Protein AF-A0A1S3E2C3-F1 (afdb_monomer)

Secondary structure (DSSP, 8-state):
--HHHHHHHHHTTSTTTHHHHHHHHTTTGGGEEEEE----TTS-GGGHHHHHHHHHHHHHHHHHS-SSHHHHHHH--SEEEEE--EEE---TT------S-----EEESSHHHHHHHHH-S----------------------

Foldseek 3Di:
DDPLVVVLVQCVVPPPVNVVSCCCSPPVVLQEAEAEDDDDLPDDLVCVVVVVVVVVVVLVVQLVVDPDPSSNSSSNHPYYDYDDDKDFDDPPPDPDDDDPDPPRPIHDSRPVVVVCVVVDPDDDDDDDPDDPPPPPDPPPPDD

InterPro domains:
  IPR025602 BCP1 family [PF13862] (5-116)
  IPR025602 BCP1 family [PTHR13261] (2-138)

Organism: Cicer arietinum (NCBI:txid3827)

Mean predicted aligned error: 11.04 Å

Structure (mmCIF, N/CA/C/O backbone):
data_AF-A0A1S3E2C3-F1
#
_entry.id   AF-A0A1S3E2C3-F1
#
loop_
_atom_site.group_PDB
_atom_site.id
_atom_site.type_symbol
_atom_site.label_atom_id
_atom_site.label_alt_id
_atom_site.label_comp_id
_atom_site.label_asym_id
_atom_site.label_entity_id
_atom_site.label_seq_id
_atom_site.pdbx_PDB_ins_code
_atom_site.Cartn_x
_atom_site.Cartn_y
_atom_site.Cartn_z
_atom_site.occupancy
_atom_site.B_iso_or_equiv
_atom_site.auth_seq_id
_atom_site.auth_comp_id
_atom_site.auth_asym_id
_atom_site.auth_atom_id
_atom_site.pdbx_PDB_model_num
ATOM 1 N N . MET A 1 1 ? 9.389 17.666 7.301 1.00 67.88 1 MET A N 1
ATOM 2 C CA . MET A 1 1 ? 8.983 16.303 7.690 1.00 67.88 1 MET A CA 1
ATOM 3 C C . MET A 1 1 ? 8.596 15.560 6.426 1.00 67.88 1 MET A C 1
ATOM 5 O O . MET A 1 1 ? 7.695 16.014 5.730 1.00 67.88 1 MET A O 1
ATOM 9 N N . THR A 1 2 ? 9.311 14.493 6.083 1.00 88.94 2 THR A N 1
ATOM 10 C CA . THR A 1 2 ? 9.004 13.668 4.903 1.00 88.94 2 THR A CA 1
ATOM 11 C C . THR A 1 2 ? 7.891 12.661 5.208 1.00 88.94 2 THR A C 1
ATOM 13 O O . THR A 1 2 ? 7.631 12.337 6.368 1.00 88.94 2 THR A O 1
ATOM 16 N N . VAL A 1 3 ? 7.236 12.116 4.175 1.00 87.00 3 VAL A N 1
ATOM 17 C CA . VAL A 1 3 ? 6.208 11.069 4.351 1.00 87.00 3 VAL A CA 1
ATOM 18 C C . VAL A 1 3 ? 6.786 9.846 5.074 1.00 87.00 3 VAL A C 1
ATOM 20 O O . VAL A 1 3 ? 6.141 9.283 5.954 1.00 87.00 3 VAL A O 1
ATOM 23 N N . LYS A 1 4 ? 8.035 9.472 4.773 1.00 87.62 4 LYS A N 1
ATOM 24 C CA . LYS A 1 4 ? 8.724 8.343 5.416 1.00 87.62 4 LYS A CA 1
ATOM 25 C C . LYS A 1 4 ? 8.914 8.569 6.919 1.00 87.62 4 LYS A C 1
ATOM 27 O O . LYS A 1 4 ? 8.605 7.685 7.715 1.00 87.62 4 LYS A O 1
ATOM 32 N N . GLU A 1 5 ? 9.381 9.757 7.310 1.00 89.31 5 GLU A N 1
ATOM 33 C CA . GLU A 1 5 ? 9.500 10.151 8.722 1.00 89.31 5 GLU A CA 1
ATOM 34 C C . GLU A 1 5 ? 8.142 10.134 9.420 1.00 89.31 5 GLU A C 1
ATOM 36 O O . GLU A 1 5 ? 8.016 9.598 10.518 1.00 89.31 5 GLU A O 1
ATOM 41 N N . PHE A 1 6 ? 7.111 10.670 8.764 1.00 89.88 6 PHE A N 1
ATOM 42 C CA . PHE A 1 6 ? 5.757 10.693 9.302 1.00 89.88 6 PHE A CA 1
ATOM 43 C C . PHE A 1 6 ? 5.227 9.291 9.600 1.00 89.88 6 PHE A C 1
ATOM 45 O O . PHE A 1 6 ? 4.770 9.036 10.716 1.00 89.88 6 PHE A O 1
ATOM 52 N N . LEU A 1 7 ? 5.338 8.369 8.641 1.00 89.25 7 LEU A N 1
ATOM 53 C CA . LEU A 1 7 ? 4.882 6.991 8.816 1.00 89.25 7 LEU A CA 1
ATOM 54 C C . LEU A 1 7 ? 5.643 6.282 9.939 1.00 89.25 7 LEU A C 1
ATOM 56 O O . LEU A 1 7 ? 5.011 5.641 10.778 1.00 89.25 7 LEU A O 1
ATOM 60 N N . ARG A 1 8 ? 6.969 6.467 10.023 1.00 87.50 8 ARG A N 1
ATOM 61 C CA . ARG A 1 8 ? 7.773 5.937 11.136 1.00 87.50 8 ARG A CA 1
ATOM 62 C C . ARG A 1 8 ? 7.291 6.471 12.480 1.00 87.50 8 ARG A C 1
ATOM 64 O O . ARG A 1 8 ? 6.976 5.683 13.362 1.00 87.50 8 ARG A O 1
ATOM 71 N N . CYS A 1 9 ? 7.146 7.789 12.622 1.00 88.25 9 CYS A N 1
ATOM 72 C CA . CYS A 1 9 ? 6.691 8.400 13.871 1.00 88.25 9 CYS A CA 1
ATOM 73 C C . CYS A 1 9 ? 5.308 7.904 14.316 1.00 88.25 9 CYS A C 1
ATOM 75 O O . CYS A 1 9 ? 5.062 7.774 15.517 1.00 88.25 9 CYS A O 1
ATOM 77 N N . LYS A 1 10 ? 4.392 7.646 13.374 1.00 88.00 10 LYS A N 1
ATOM 78 C CA . LYS A 1 10 ? 3.064 7.104 13.692 1.00 88.00 10 LYS A CA 1
ATOM 79 C C . LYS A 1 10 ? 3.130 5.633 14.101 1.00 88.00 10 LYS A C 1
ATOM 81 O O . LYS A 1 10 ? 2.495 5.272 15.087 1.00 88.00 10 LYS A O 1
ATOM 86 N N . ALA A 1 11 ? 3.927 4.824 13.408 1.00 84.69 11 ALA A N 1
ATOM 87 C CA . ALA A 1 11 ? 4.063 3.396 13.683 1.00 84.69 11 ALA A CA 1
ATOM 88 C C . ALA A 1 11 ? 4.877 3.068 14.943 1.00 84.69 11 ALA A C 1
ATOM 90 O O . ALA A 1 11 ? 4.664 2.013 15.525 1.00 84.69 11 ALA A O 1
ATOM 91 N N . CYS A 1 12 ? 5.750 3.965 15.428 1.00 75.00 12 CYS A N 1
ATOM 92 C CA . CYS A 1 12 ? 6.493 3.767 16.686 1.00 75.00 12 CYS A CA 1
ATOM 93 C C . CYS A 1 12 ? 5.591 3.504 17.907 1.00 75.00 12 CYS A C 1
ATOM 95 O O . CYS A 1 12 ? 6.074 3.065 18.947 1.00 75.00 12 CYS A O 1
ATOM 97 N N . ARG A 1 13 ? 4.296 3.821 17.811 1.00 73.94 13 ARG A N 1
ATOM 98 C CA . ARG A 1 13 ? 3.311 3.614 18.878 1.00 73.94 13 ARG A CA 1
ATOM 99 C C . ARG A 1 13 ? 2.686 2.216 18.858 1.00 73.94 13 ARG A C 1
ATOM 101 O O . ARG A 1 13 ? 2.036 1.854 19.833 1.00 73.94 13 ARG A O 1
ATOM 108 N N . GLU A 1 14 ? 2.907 1.446 17.793 1.00 77.56 14 GLU A N 1
ATOM 109 C CA . GLU A 1 14 ? 2.281 0.149 17.546 1.00 77.56 14 GLU A CA 1
ATOM 110 C C . GLU A 1 14 ? 3.309 -0.983 17.708 1.00 77.56 14 GLU A C 1
ATOM 112 O O . GLU A 1 14 ? 4.352 -1.010 17.043 1.00 77.56 14 GLU A O 1
ATOM 117 N N . LYS A 1 15 ? 3.040 -1.932 18.613 1.00 77.19 15 LYS A N 1
ATOM 118 C CA . LYS A 1 15 ? 3.962 -3.045 18.885 1.00 77.19 15 LYS A CA 1
ATOM 119 C C . LYS A 1 15 ? 4.009 -3.995 17.684 1.00 77.19 15 LYS A C 1
ATOM 121 O O . LYS A 1 15 ? 2.972 -4.405 17.182 1.00 77.19 15 LYS A O 1
ATOM 126 N N . GLY A 1 16 ? 5.212 -4.364 17.244 1.00 80.25 16 GLY A N 1
ATOM 127 C CA . GLY A 1 16 ? 5.421 -5.338 16.163 1.00 80.25 16 GLY A CA 1
ATOM 128 C C . GLY A 1 16 ? 5.364 -4.777 14.736 1.00 80.25 16 GLY A C 1
ATOM 129 O O . GLY A 1 16 ? 5.639 -5.518 13.800 1.00 80.25 16 GLY A O 1
ATOM 130 N N . ILE A 1 17 ? 5.065 -3.484 14.549 1.00 85.56 17 ILE A N 1
ATOM 131 C CA . ILE A 1 17 ? 4.985 -2.852 13.213 1.00 85.56 17 ILE A CA 1
ATOM 132 C C . ILE A 1 17 ? 6.156 -1.904 12.939 1.00 85.56 17 ILE A C 1
ATOM 134 O O . ILE A 1 17 ? 6.535 -1.704 11.783 1.00 85.56 17 ILE A O 1
ATOM 138 N N . ALA A 1 18 ? 6.790 -1.375 13.988 1.00 85.25 18 ALA A N 1
ATOM 139 C CA . ALA A 1 18 ? 7.957 -0.509 13.855 1.00 85.25 18 ALA A CA 1
ATOM 140 C C . ALA A 1 18 ? 9.114 -1.184 13.092 1.00 85.25 18 ALA A C 1
ATOM 142 O O . ALA A 1 18 ? 9.708 -0.545 12.222 1.00 85.25 18 ALA A O 1
ATOM 143 N N . ASP A 1 19 ? 9.388 -2.468 13.352 1.00 85.38 19 ASP A N 1
ATOM 144 C CA . ASP A 1 19 ? 10.501 -3.184 12.713 1.00 85.38 19 ASP A CA 1
ATOM 145 C C . ASP A 1 19 ? 10.218 -3.515 11.233 1.00 85.38 19 ASP A C 1
ATOM 147 O O . ASP A 1 19 ? 11.038 -3.138 10.383 1.00 85.38 19 ASP A O 1
ATOM 151 N N . PRO A 1 20 ? 9.059 -4.112 10.861 1.00 87.19 20 PRO A N 1
ATOM 152 C CA . PRO A 1 20 ? 8.703 -4.314 9.454 1.00 87.19 20 PRO A CA 1
ATOM 153 C C . PRO A 1 20 ? 8.677 -3.008 8.657 1.00 87.19 20 PRO A C 1
ATOM 155 O O . PRO A 1 20 ? 9.269 -2.924 7.578 1.00 87.19 20 PRO A O 1
ATOM 158 N N . LEU A 1 21 ? 8.055 -1.956 9.201 1.00 87.75 21 LEU A N 1
ATOM 159 C CA . LEU A 1 21 ? 8.000 -0.655 8.539 1.00 87.75 21 LEU A CA 1
ATOM 160 C C . LEU A 1 21 ? 9.393 -0.016 8.437 1.00 87.75 21 LEU A C 1
ATOM 162 O O . LEU A 1 21 ? 9.721 0.605 7.425 1.00 87.75 21 LEU A O 1
ATOM 166 N N . GLY A 1 22 ? 10.226 -0.167 9.468 1.00 87.19 22 GLY A N 1
ATOM 167 C CA . GLY A 1 22 ? 11.605 0.306 9.490 1.00 87.19 22 GLY A CA 1
ATOM 168 C C . GLY A 1 22 ? 12.440 -0.293 8.360 1.00 87.19 22 GLY A C 1
ATOM 169 O O . GLY A 1 22 ? 13.143 0.458 7.676 1.00 87.19 22 GLY A O 1
ATOM 170 N N . SER A 1 23 ? 12.295 -1.603 8.131 1.00 87.31 23 SER A N 1
ATOM 171 C CA . SER A 1 23 ? 12.946 -2.353 7.050 1.00 87.31 23 SER A CA 1
ATOM 172 C C . SER A 1 23 ? 12.498 -1.878 5.662 1.00 87.31 23 SER A C 1
ATOM 174 O O . SER A 1 23 ? 13.329 -1.488 4.834 1.00 87.31 23 SER A O 1
ATOM 176 N N . VAL A 1 24 ? 11.178 -1.810 5.447 1.00 88.50 24 VAL A N 1
ATOM 177 C CA . VAL A 1 24 ? 10.551 -1.414 4.174 1.00 88.50 24 VAL A CA 1
ATOM 178 C C . VAL A 1 24 ? 10.870 0.047 3.828 1.00 88.50 24 VAL A C 1
ATOM 180 O O . VAL A 1 24 ? 11.247 0.353 2.703 1.00 88.50 24 VAL A O 1
ATOM 183 N N . LEU A 1 25 ? 10.810 0.967 4.795 1.00 86.50 25 LEU A N 1
ATOM 184 C CA . LEU A 1 25 ? 11.139 2.385 4.576 1.00 86.50 25 LEU A CA 1
ATOM 185 C C . LEU A 1 25 ? 12.644 2.696 4.617 1.00 86.50 25 LEU A C 1
ATOM 187 O O . LEU A 1 25 ? 13.033 3.836 4.353 1.00 86.50 25 LEU A O 1
ATOM 191 N N . GLY A 1 26 ? 13.475 1.721 4.990 1.00 85.69 26 GLY A N 1
ATOM 192 C CA . GLY A 1 26 ? 14.925 1.839 5.108 1.00 85.69 26 GLY A CA 1
ATOM 193 C C . GLY A 1 26 ? 15.645 1.152 3.953 1.00 85.69 26 GLY A C 1
ATOM 194 O O . GLY A 1 26 ? 15.622 1.634 2.823 1.00 85.69 26 GLY A O 1
ATOM 195 N N . GLY A 1 27 ? 16.297 0.024 4.249 1.00 78.94 27 GLY A N 1
ATOM 196 C CA . GLY A 1 27 ? 17.161 -0.687 3.301 1.00 78.94 27 GLY A CA 1
ATOM 197 C C . GLY A 1 27 ? 16.445 -1.177 2.040 1.00 78.94 27 GLY A C 1
ATOM 198 O O . GLY A 1 27 ? 17.070 -1.270 0.990 1.00 78.94 27 GLY A O 1
ATOM 199 N N . GLN A 1 28 ? 15.136 -1.433 2.112 1.00 81.44 28 GLN A N 1
ATOM 200 C CA . GLN A 1 28 ? 14.346 -1.887 0.964 1.00 81.44 28 GLN A CA 1
ATOM 201 C C . GLN A 1 28 ? 13.567 -0.770 0.264 1.00 81.44 28 GLN A C 1
ATOM 203 O O . GLN A 1 28 ? 12.833 -1.055 -0.675 1.00 81.44 28 GLN A O 1
ATOM 208 N N . ALA A 1 29 ? 13.746 0.496 0.655 1.00 82.00 29 ALA A N 1
ATOM 209 C CA . ALA A 1 29 ? 12.892 1.598 0.208 1.00 82.00 29 ALA A CA 1
ATOM 210 C C . ALA A 1 29 ? 12.861 1.832 -1.311 1.00 82.00 29 ALA A C 1
ATOM 212 O O . ALA A 1 29 ? 11.951 2.504 -1.786 1.00 82.00 29 ALA A O 1
ATOM 213 N N . ARG A 1 30 ? 13.844 1.314 -2.059 1.00 81.69 30 ARG A N 1
ATOM 214 C CA . ARG A 1 30 ? 13.877 1.369 -3.530 1.00 81.69 30 ARG A CA 1
ATOM 215 C C . ARG A 1 30 ? 12.845 0.446 -4.187 1.00 81.69 30 ARG A C 1
ATOM 217 O O . ARG A 1 30 ? 12.402 0.737 -5.282 1.00 81.69 30 ARG A O 1
ATOM 224 N N . ASN A 1 31 ? 12.408 -0.601 -3.488 1.00 85.94 31 ASN A N 1
ATOM 225 C CA . ASN A 1 31 ? 11.484 -1.614 -4.003 1.00 85.94 31 ASN A CA 1
ATOM 226 C C . ASN A 1 31 ? 10.071 -1.450 -3.418 1.00 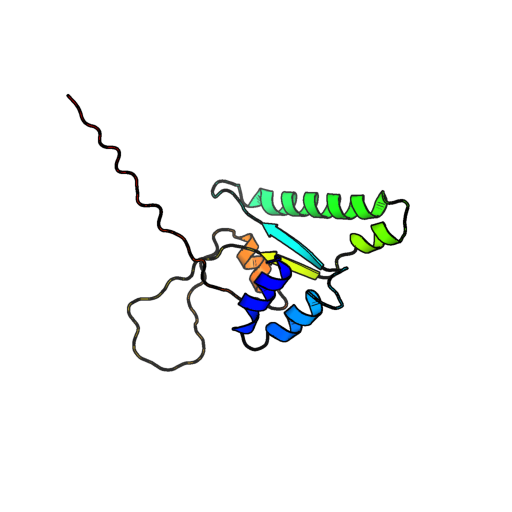85.94 31 ASN A C 1
ATOM 228 O O . ASN A 1 31 ? 9.317 -2.423 -3.341 1.00 85.94 31 ASN A O 1
ATOM 232 N N . VAL A 1 32 ? 9.727 -0.256 -2.926 1.00 91.06 32 VAL A N 1
ATOM 233 C CA . VAL A 1 32 ? 8.475 -0.009 -2.203 1.00 91.06 32 VAL A CA 1
ATOM 234 C C . VAL A 1 32 ? 7.668 1.073 -2.897 1.00 91.06 32 VAL A C 1
ATOM 236 O O . VAL A 1 32 ? 8.074 2.234 -2.915 1.00 91.06 32 VAL A O 1
ATOM 239 N N . GLY A 1 33 ? 6.494 0.696 -3.398 1.00 90.81 33 GLY A N 1
ATOM 240 C CA . GLY A 1 33 ? 5.507 1.629 -3.926 1.00 90.81 33 GLY A CA 1
ATOM 241 C C . GLY A 1 33 ? 4.643 2.209 -2.806 1.00 90.81 33 GLY A C 1
ATOM 242 O O . GLY A 1 33 ? 4.195 1.488 -1.911 1.00 90.81 33 GLY A O 1
ATOM 243 N N . LEU A 1 34 ? 4.381 3.516 -2.846 1.00 91.81 34 LEU A N 1
ATOM 244 C CA . LEU A 1 34 ? 3.384 4.150 -1.983 1.00 91.81 34 LEU A CA 1
ATOM 245 C C . LEU A 1 34 ? 2.088 4.336 -2.774 1.00 91.81 34 LEU A C 1
ATOM 247 O O . LEU A 1 34 ? 2.020 5.184 -3.658 1.00 91.81 34 LEU A O 1
ATOM 251 N N . LEU A 1 35 ? 1.057 3.572 -2.424 1.00 91.19 35 LEU A N 1
ATOM 252 C CA . LEU A 1 35 ? -0.259 3.660 -3.041 1.00 91.19 35 LEU A CA 1
ATOM 253 C C . LEU A 1 35 ? -1.188 4.501 -2.166 1.00 91.19 35 LEU A C 1
ATOM 255 O O . LEU A 1 35 ? -1.620 4.083 -1.089 1.00 91.19 35 LEU A O 1
ATOM 259 N N . VAL A 1 36 ? -1.513 5.699 -2.642 1.00 88.94 36 VAL A N 1
ATOM 260 C CA . VAL A 1 36 ? -2.491 6.583 -2.003 1.00 88.94 36 VAL A CA 1
ATOM 261 C C . VAL A 1 36 ? -3.785 6.495 -2.794 1.00 88.94 36 VAL A C 1
ATOM 263 O O . VAL A 1 36 ? -3.871 7.002 -3.907 1.00 88.94 36 VAL A O 1
ATOM 266 N N . SER A 1 37 ? -4.794 5.836 -2.228 1.00 80.69 37 SER A N 1
ATOM 267 C CA . SER A 1 37 ? -6.095 5.687 -2.881 1.00 80.69 37 SER A CA 1
ATOM 268 C C . SER A 1 37 ? -7.123 6.571 -2.184 1.00 80.69 37 SER A C 1
ATOM 270 O O . SER A 1 37 ? -7.472 6.352 -1.020 1.00 80.69 37 SER A O 1
ATOM 272 N N . GLN A 1 38 ? -7.649 7.555 -2.909 1.00 78.69 38 GLN A N 1
ATOM 273 C CA . GLN A 1 38 ? -8.810 8.337 -2.502 1.00 78.69 38 GLN A CA 1
ATOM 274 C C . GLN A 1 38 ? -9.874 8.210 -3.587 1.00 78.69 38 GLN A C 1
ATOM 276 O O . GLN A 1 38 ? -9.610 8.466 -4.755 1.00 78.69 38 GLN A O 1
ATOM 281 N N . CYS A 1 39 ? -11.076 7.798 -3.193 1.00 72.88 39 CYS A N 1
ATOM 282 C CA . CYS A 1 39 ? -12.193 7.604 -4.105 1.00 72.88 39 CYS A CA 1
ATOM 283 C C . CYS A 1 39 ? -13.349 8.520 -3.709 1.00 72.88 39 CYS A C 1
ATOM 285 O O . CYS A 1 39 ? -13.585 8.752 -2.519 1.00 72.88 39 CYS A O 1
ATOM 287 N N . VAL A 1 40 ? -14.082 9.023 -4.702 1.00 71.00 40 VAL A N 1
ATOM 288 C CA . VAL A 1 40 ? -15.374 9.673 -4.469 1.00 71.00 40 VAL A CA 1
ATOM 289 C C . VAL A 1 40 ? -16.408 8.619 -4.076 1.00 71.00 40 VAL A C 1
ATOM 291 O O . VAL A 1 40 ? -16.392 7.502 -4.587 1.00 71.00 40 VAL A O 1
ATOM 294 N N . VAL A 1 41 ? -17.325 8.974 -3.177 1.00 71.88 41 VAL A N 1
ATOM 295 C CA . VAL A 1 41 ? -18.340 8.045 -2.638 1.00 71.88 41 VAL A CA 1
ATOM 296 C C . VAL A 1 41 ? -19.308 7.498 -3.694 1.00 71.88 41 VAL A C 1
ATOM 298 O O . VAL A 1 41 ? -19.948 6.481 -3.464 1.00 71.88 41 VAL A O 1
ATOM 301 N N . ASN A 1 42 ? -19.386 8.144 -4.860 1.00 79.38 42 ASN A N 1
ATOM 302 C CA . ASN A 1 42 ? -20.301 7.785 -5.943 1.00 79.38 42 ASN A CA 1
ATOM 303 C C . ASN A 1 42 ? -19.646 6.941 -7.048 1.00 79.38 42 ASN A C 1
ATOM 305 O O . ASN A 1 42 ? -20.284 6.700 -8.070 1.00 79.38 42 ASN A O 1
ATOM 309 N N . LEU A 1 43 ? -18.382 6.526 -6.896 1.00 80.19 43 LEU A N 1
ATOM 310 C CA . LEU A 1 43 ? -17.747 5.677 -7.901 1.00 80.19 43 LEU A CA 1
ATOM 311 C C . LEU A 1 43 ? -18.322 4.252 -7.816 1.00 80.19 43 LEU A C 1
ATOM 313 O O . LEU A 1 43 ? -18.279 3.643 -6.744 1.00 80.19 43 LEU A O 1
ATOM 317 N N . PRO A 1 44 ? -18.820 3.684 -8.926 1.00 84.69 44 PRO A N 1
ATOM 318 C CA . PRO A 1 44 ? -19.294 2.310 -8.938 1.00 84.69 44 PRO A CA 1
ATOM 319 C C . PRO A 1 44 ? -18.184 1.308 -8.565 1.00 84.69 44 PRO A C 1
ATOM 321 O O . PRO A 1 44 ? -17.117 1.330 -9.184 1.00 84.69 44 PRO A O 1
ATOM 324 N N . PRO A 1 45 ? -18.426 0.368 -7.629 1.00 81.06 45 PRO A N 1
ATOM 325 C CA . PRO A 1 45 ? -17.394 -0.563 -7.163 1.00 81.06 45 PRO A CA 1
ATOM 326 C C . PRO A 1 45 ? -16.784 -1.447 -8.256 1.00 81.06 45 PRO A C 1
ATOM 328 O O . PRO A 1 45 ? -15.621 -1.825 -8.174 1.00 81.06 45 PRO A O 1
ATOM 331 N N . HIS A 1 46 ? -17.548 -1.763 -9.305 1.00 85.12 46 HIS A N 1
ATOM 332 C CA . HIS A 1 46 ? -17.077 -2.597 -10.413 1.00 85.12 46 HIS A CA 1
ATOM 333 C C . HIS A 1 46 ? -15.981 -1.929 -11.258 1.00 85.12 46 HIS A C 1
ATOM 335 O O . HIS A 1 46 ? -15.278 -2.627 -11.980 1.00 85.12 46 HIS A O 1
ATOM 341 N N . LEU A 1 47 ? -15.804 -0.604 -11.170 1.00 86.75 47 LEU A N 1
ATOM 342 C CA . LEU A 1 47 ? -14.724 0.103 -11.865 1.00 86.75 47 LEU A CA 1
ATOM 343 C C . LEU A 1 47 ? -13.383 -0.006 -11.134 1.00 86.75 47 LEU A C 1
ATOM 345 O O . LEU A 1 47 ? -12.339 0.161 -11.757 1.00 86.75 47 LEU A O 1
ATOM 349 N N . LEU A 1 48 ? -13.388 -0.305 -9.832 1.00 84.38 48 LEU A N 1
ATOM 350 C CA . LEU A 1 48 ? -12.174 -0.326 -9.012 1.00 84.38 48 LEU A CA 1
ATOM 351 C C . LEU A 1 48 ? -11.148 -1.362 -9.501 1.00 84.38 48 LEU A C 1
ATOM 353 O O . LEU A 1 48 ? -9.989 -0.983 -9.668 1.00 84.38 48 LEU A O 1
ATOM 357 N N . PRO A 1 49 ? -11.524 -2.614 -9.838 1.00 88.50 49 PRO A N 1
ATOM 358 C CA . PRO A 1 49 ? -10.592 -3.564 -10.444 1.00 88.50 49 PRO A CA 1
ATOM 359 C C . PRO A 1 49 ? -9.951 -3.050 -11.739 1.00 88.50 49 PRO A C 1
ATOM 361 O O . PRO A 1 49 ? -8.755 -3.238 -11.934 1.00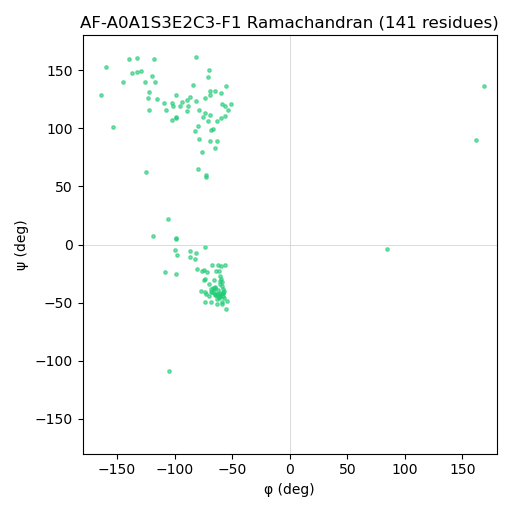 88.50 49 PRO A O 1
ATOM 364 N N . HIS A 1 50 ? -10.717 -2.368 -12.598 1.00 90.69 50 HIS A N 1
ATOM 365 C CA . HIS A 1 50 ? -10.197 -1.808 -13.848 1.00 90.69 50 HIS A CA 1
ATOM 366 C C . HIS A 1 50 ? -9.229 -0.648 -13.604 1.00 90.69 50 HIS A C 1
ATOM 368 O O . HIS A 1 50 ? -8.210 -0.563 -14.280 1.00 90.69 50 HIS A O 1
ATOM 374 N N . LEU A 1 51 ? -9.509 0.206 -12.614 1.00 89.38 51 LEU A N 1
ATOM 375 C CA . LEU A 1 51 ? -8.605 1.288 -12.219 1.00 89.38 51 LEU A CA 1
ATOM 376 C C . LEU A 1 51 ? -7.280 0.751 -11.675 1.00 89.38 51 LEU A C 1
ATOM 378 O O . LEU A 1 51 ? -6.223 1.264 -12.030 1.00 89.38 51 LEU A O 1
ATOM 382 N N . TYR A 1 52 ? -7.323 -0.294 -10.843 1.00 89.88 52 TYR A N 1
ATOM 383 C CA . TYR A 1 52 ? -6.102 -0.945 -10.373 1.00 89.88 52 TYR A CA 1
ATOM 384 C C . TYR A 1 52 ? -5.351 -1.637 -11.510 1.00 89.88 52 TYR A C 1
ATOM 386 O O . TYR A 1 52 ? -4.135 -1.506 -11.573 1.00 89.88 52 TYR A O 1
ATOM 394 N N . GLY A 1 53 ? -6.057 -2.321 -12.416 1.00 92.69 53 GLY A N 1
ATOM 395 C CA . GLY A 1 53 ? -5.459 -2.923 -13.609 1.00 92.69 53 GLY A CA 1
ATOM 396 C C . GLY A 1 53 ? -4.696 -1.893 -14.437 1.00 92.69 53 GLY A C 1
ATOM 397 O O . GLY A 1 53 ? -3.491 -2.028 -14.597 1.00 92.69 53 GLY A O 1
ATOM 398 N N . ALA A 1 54 ? -5.365 -0.807 -14.832 1.00 93.12 54 ALA A N 1
ATOM 399 C CA . ALA A 1 54 ? -4.747 0.269 -15.604 1.00 93.12 54 ALA A CA 1
ATOM 400 C C . ALA A 1 54 ? -3.542 0.901 -14.885 1.00 93.12 54 ALA A C 1
ATOM 402 O O . ALA A 1 54 ? -2.512 1.129 -15.507 1.00 93.12 54 ALA A O 1
ATOM 403 N N . LEU A 1 55 ? -3.632 1.130 -13.569 1.00 91.75 55 LEU A N 1
ATOM 404 C CA . LEU A 1 55 ? -2.512 1.655 -12.783 1.00 91.75 55 LEU A CA 1
ATOM 405 C C . LEU A 1 55 ? -1.296 0.717 -12.811 1.00 91.75 55 LEU A C 1
ATOM 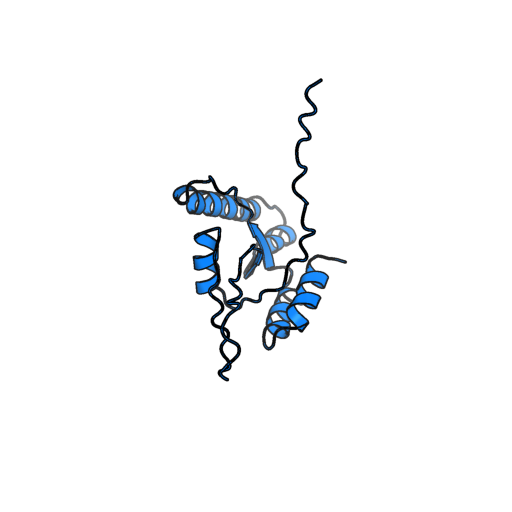407 O O . LEU A 1 55 ? -0.164 1.173 -12.959 1.00 91.75 55 LEU A O 1
ATOM 411 N N . PHE A 1 56 ? -1.506 -0.587 -12.624 1.00 90.25 56 PHE A N 1
ATOM 412 C CA . PHE A 1 56 ? -0.404 -1.548 -12.638 1.00 90.25 56 PHE A CA 1
ATOM 413 C C . PHE A 1 56 ? 0.134 -1.794 -14.048 1.00 90.25 56 PHE A C 1
ATOM 415 O O . PHE A 1 56 ? 1.334 -2.023 -14.182 1.00 90.25 56 PHE A O 1
ATOM 422 N N . ASP A 1 57 ? -0.707 -1.681 -15.076 1.00 92.00 57 ASP A N 1
ATOM 423 C CA . ASP A 1 57 ? -0.278 -1.695 -16.474 1.00 92.00 57 ASP A CA 1
ATOM 424 C C . ASP A 1 57 ? 0.621 -0.489 -16.776 1.00 92.00 57 ASP A C 1
ATOM 426 O O . ASP A 1 57 ? 1.688 -0.668 -17.351 1.00 92.00 57 ASP A O 1
ATOM 430 N N . GLU A 1 58 ? 0.278 0.717 -16.307 1.00 89.75 58 GLU A N 1
ATOM 431 C CA . GLU A 1 58 ? 1.139 1.903 -16.444 1.00 89.75 58 GLU A CA 1
ATOM 432 C C . GLU A 1 58 ? 2.493 1.722 -15.744 1.00 89.75 58 GLU A C 1
ATOM 434 O O . GLU A 1 58 ? 3.535 2.028 -16.324 1.00 89.75 58 GLU A O 1
ATOM 439 N N . VAL A 1 59 ? 2.505 1.180 -14.519 1.00 87.75 59 VAL A N 1
ATOM 440 C CA . VAL A 1 59 ? 3.759 0.861 -13.810 1.00 87.75 59 VAL A CA 1
ATOM 441 C C . VAL A 1 59 ? 4.566 -0.186 -14.579 1.00 87.75 59 VAL A C 1
ATOM 443 O O . VAL A 1 59 ? 5.786 -0.083 -14.661 1.00 87.75 59 VAL A O 1
ATOM 446 N N . TYR A 1 60 ? 3.904 -1.187 -15.159 1.00 85.81 60 TYR A N 1
ATOM 447 C CA . TYR A 1 60 ? 4.557 -2.224 -15.948 1.00 85.81 60 TYR A CA 1
ATOM 448 C C . TYR A 1 60 ? 5.126 -1.686 -17.267 1.00 85.81 60 TYR A C 1
ATOM 450 O O . TYR A 1 60 ? 6.245 -2.032 -17.641 1.00 85.81 60 TYR A O 1
ATOM 458 N N . TRP A 1 61 ? 4.407 -0.804 -17.957 1.00 85.12 61 TRP A N 1
ATOM 459 C CA . TRP A 1 61 ? 4.897 -0.150 -19.170 1.00 85.12 61 TRP A CA 1
ATOM 460 C C . TRP A 1 61 ? 6.066 0.786 -18.872 1.00 85.12 61 TRP A C 1
ATOM 462 O O . TRP A 1 61 ? 7.054 0.758 -19.600 1.00 85.12 61 TRP A O 1
AT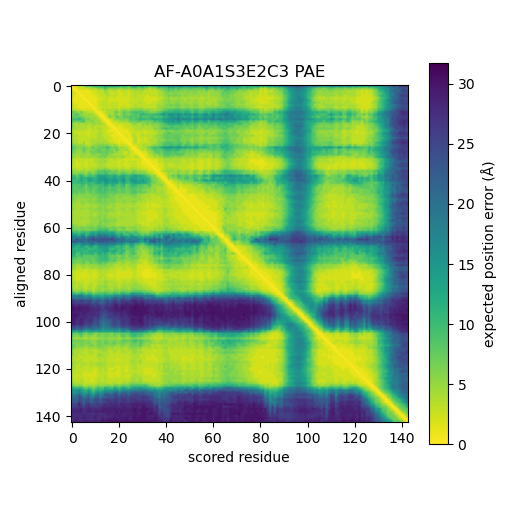OM 472 N N . ALA A 1 62 ? 6.033 1.493 -17.739 1.00 83.31 62 ALA A N 1
ATOM 473 C CA . ALA A 1 62 ? 7.177 2.267 -17.263 1.00 83.31 62 ALA A CA 1
ATOM 474 C C . ALA A 1 62 ? 8.413 1.396 -16.976 1.00 83.31 62 ALA A C 1
ATOM 476 O O . ALA A 1 62 ? 9.525 1.895 -17.005 1.00 83.31 62 ALA A O 1
ATOM 477 N N . ILE A 1 63 ? 8.267 0.091 -16.728 1.00 77.44 63 ILE A N 1
ATOM 478 C CA . ILE A 1 63 ? 9.414 -0.827 -16.656 1.00 77.44 63 ILE A CA 1
ATOM 479 C C . ILE A 1 63 ? 9.925 -1.158 -18.070 1.00 77.44 63 ILE A C 1
ATOM 481 O O . ILE A 1 63 ? 11.130 -1.255 -18.278 1.00 77.44 63 ILE A O 1
ATOM 485 N N . GLY A 1 64 ? 9.031 -1.361 -19.042 1.00 69.88 64 GLY A N 1
ATOM 486 C CA . GLY A 1 64 ? 9.378 -1.790 -20.404 1.00 69.88 64 GLY A CA 1
ATOM 487 C C . GLY A 1 64 ? 10.001 -0.711 -21.295 1.00 69.88 64 GLY A C 1
ATOM 488 O O . GLY A 1 64 ? 10.828 -1.042 -22.143 1.00 69.88 64 GLY A O 1
ATOM 4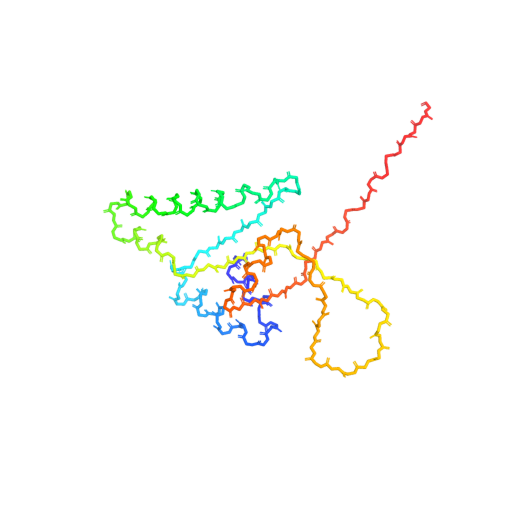89 N N . ASP A 1 65 ? 9.637 0.555 -21.090 1.00 67.31 65 ASP A N 1
ATOM 490 C CA . ASP A 1 65 ? 10.067 1.683 -21.932 1.00 67.31 65 ASP A CA 1
ATOM 491 C C . ASP A 1 65 ? 11.414 2.303 -21.503 1.00 67.31 65 ASP A C 1
ATOM 493 O O . ASP A 1 65 ? 11.953 3.179 -22.186 1.00 67.31 65 ASP A O 1
ATOM 497 N N . GLU A 1 66 ? 11.990 1.856 -20.383 1.00 68.62 66 GLU A N 1
ATOM 498 C CA . GLU A 1 66 ? 13.177 2.477 -19.792 1.00 68.62 66 GLU A CA 1
ATOM 499 C C . GLU A 1 66 ? 14.489 1.940 -20.379 1.00 68.62 66 GLU A C 1
ATOM 501 O O . GLU A 1 66 ? 14.777 0.743 -20.385 1.00 68.62 66 GLU A O 1
ATOM 506 N N . LEU A 1 67 ? 15.338 2.863 -20.838 1.00 62.91 67 LEU A N 1
ATOM 507 C CA . LEU A 1 67 ? 16.593 2.566 -21.544 1.00 62.91 67 LEU A CA 1
ATOM 508 C C . LEU A 1 67 ? 17.769 2.227 -20.612 1.00 62.91 67 LEU A C 1
ATOM 510 O O . LEU A 1 67 ? 18.814 1.783 -21.087 1.00 62.91 67 LEU A O 1
ATOM 514 N N . THR A 1 68 ? 17.641 2.467 -19.302 1.00 76.69 68 THR A N 1
ATOM 515 C CA . THR A 1 68 ? 18.733 2.276 -18.332 1.00 76.69 68 THR A CA 1
ATOM 516 C C . THR A 1 68 ? 18.327 1.366 -17.180 1.00 76.69 68 THR A C 1
ATOM 518 O O . THR A 1 68 ? 17.229 1.465 -16.634 1.00 76.69 68 THR A O 1
ATOM 521 N N . GLU A 1 69 ? 19.256 0.497 -16.783 1.00 74.12 69 GLU A N 1
ATOM 522 C CA . GLU A 1 69 ? 19.061 -0.504 -15.729 1.00 7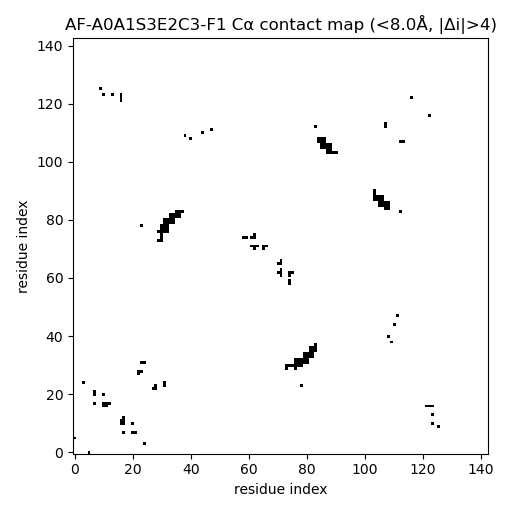4.12 69 GLU A CA 1
ATOM 523 C C . GLU A 1 69 ? 18.675 0.133 -14.378 1.00 74.12 69 GLU A C 1
ATOM 525 O O . GLU A 1 69 ? 17.880 -0.427 -13.625 1.00 74.12 69 GLU A O 1
ATOM 530 N N . ASP A 1 70 ? 19.172 1.338 -14.084 1.00 74.00 70 ASP A N 1
ATOM 531 C CA . ASP A 1 70 ? 18.858 2.065 -12.848 1.00 74.00 70 ASP A CA 1
ATOM 532 C C . ASP A 1 70 ? 17.390 2.517 -12.764 1.00 74.00 70 ASP A C 1
ATOM 534 O O . ASP A 1 70 ? 16.770 2.410 -11.702 1.00 74.00 70 ASP A O 1
ATOM 538 N N . LEU A 1 71 ? 16.818 2.997 -13.874 1.00 70.81 71 LEU A N 1
ATOM 539 C CA . LEU A 1 71 ? 15.410 3.404 -13.956 1.00 70.81 71 LEU A CA 1
ATOM 540 C C . LEU A 1 71 ? 14.489 2.183 -13.963 1.00 70.81 71 LEU A C 1
ATOM 542 O O . LEU A 1 71 ? 13.519 2.154 -13.207 1.00 70.81 71 LEU A O 1
ATOM 546 N N . TRP A 1 72 ? 14.858 1.127 -14.689 1.00 73.62 72 TRP A N 1
ATOM 547 C CA . TRP A 1 72 ? 14.156 -0.159 -14.666 1.00 73.62 72 TRP A CA 1
ATOM 548 C C . TRP A 1 72 ? 14.023 -0.722 -13.240 1.00 73.62 72 TRP A C 1
ATOM 550 O O . TRP A 1 72 ? 12.929 -1.050 -12.774 1.00 73.62 72 TRP A O 1
ATOM 560 N N . ASN A 1 73 ? 15.132 -0.738 -12.493 1.00 76.00 73 ASN A N 1
ATOM 561 C CA . ASN A 1 73 ? 15.158 -1.179 -11.098 1.00 76.00 73 ASN A CA 1
ATOM 562 C C . ASN A 1 73 ? 14.327 -0.280 -10.163 1.00 76.00 73 ASN A C 1
ATOM 564 O O . ASN A 1 73 ? 13.921 -0.728 -9.091 1.00 76.00 73 ASN A O 1
ATOM 568 N N . SER A 1 74 ? 14.065 0.978 -10.538 1.00 76.50 74 SER A N 1
ATOM 569 C CA . SER A 1 74 ? 13.311 1.926 -9.709 1.00 76.50 74 SER A CA 1
ATOM 570 C C . SER A 1 74 ? 11.797 1.683 -9.706 1.00 76.50 74 SER A C 1
ATOM 572 O O . SER A 1 74 ? 11.127 2.054 -8.741 1.00 76.50 74 SER A O 1
ATOM 574 N N . PHE A 1 75 ? 11.271 1.013 -10.736 1.00 76.81 75 PHE A N 1
ATOM 575 C CA . PHE A 1 75 ? 9.850 0.670 -10.867 1.00 76.81 75 PHE A CA 1
ATOM 576 C C . PHE A 1 75 ? 9.532 -0.779 -10.454 1.00 76.81 75 PHE A C 1
ATOM 578 O O . PHE A 1 75 ? 8.365 -1.165 -10.369 1.00 76.81 75 PHE A O 1
ATOM 585 N N . GLN A 1 76 ? 10.547 -1.589 -10.124 1.00 83.50 76 GLN A N 1
ATOM 586 C CA . GLN A 1 76 ? 10.383 -2.985 -9.703 1.00 83.50 76 GLN A CA 1
ATOM 587 C C . GLN A 1 76 ? 9.963 -3.111 -8.223 1.00 83.50 76 GLN A C 1
ATOM 589 O O . GLN A 1 76 ? 10.678 -3.650 -7.368 1.00 83.50 76 GLN A O 1
ATOM 594 N N . PHE A 1 77 ? 8.768 -2.618 -7.896 1.00 88.81 77 PHE A N 1
ATOM 595 C CA . PHE A 1 77 ? 8.242 -2.675 -6.535 1.00 88.81 77 PHE A CA 1
ATOM 596 C C . PHE A 1 77 ? 7.904 -4.112 -6.107 1.00 88.81 77 PHE A C 1
ATOM 598 O O . PHE A 1 77 ? 7.162 -4.830 -6.774 1.00 88.81 77 PHE A O 1
ATOM 605 N N . LYS A 1 78 ? 8.410 -4.523 -4.939 1.00 88.19 78 LYS A N 1
ATOM 606 C CA . LYS A 1 78 ? 8.108 -5.812 -4.287 1.00 88.19 78 LYS A CA 1
ATOM 607 C C . LYS A 1 78 ? 7.052 -5.682 -3.196 1.00 88.19 78 LYS A C 1
ATOM 609 O O . LYS A 1 78 ? 6.375 -6.652 -2.863 1.00 88.19 78 LYS A O 1
ATOM 614 N N . HIS A 1 79 ? 6.932 -4.490 -2.621 1.00 90.56 79 HIS A N 1
ATOM 615 C CA . HIS A 1 79 ? 5.993 -4.197 -1.549 1.00 90.56 79 HIS A CA 1
ATOM 616 C C . HIS A 1 79 ? 5.248 -2.902 -1.839 1.00 90.56 79 HIS A C 1
ATOM 618 O O . HIS A 1 79 ? 5.805 -1.966 -2.411 1.00 90.56 79 HIS A O 1
ATOM 624 N N . TYR A 1 80 ? 4.002 -2.839 -1.382 1.00 92.06 80 TYR A N 1
ATOM 625 C CA . TYR A 1 80 ? 3.181 -1.642 -1.468 1.00 92.06 80 TYR A CA 1
ATOM 626 C C . TYR A 1 80 ? 2.739 -1.223 -0.072 1.00 92.06 80 TYR A C 1
ATOM 628 O O . TYR A 1 80 ? 2.235 -2.039 0.700 1.00 92.06 80 TYR A O 1
ATOM 636 N N . ILE A 1 81 ? 2.918 0.056 0.247 1.00 92.75 81 ILE A N 1
ATOM 637 C CA . ILE A 1 81 ? 2.290 0.684 1.409 1.00 92.75 81 ILE A CA 1
ATOM 638 C C . ILE A 1 81 ? 1.017 1.351 0.913 1.00 92.75 81 ILE A C 1
ATOM 640 O O . ILE A 1 81 ? 1.079 2.248 0.076 1.00 92.75 81 ILE A O 1
ATOM 644 N N . ILE A 1 82 ? -0.126 0.926 1.444 1.00 92.25 82 ILE A N 1
ATOM 645 C CA . ILE A 1 82 ? -1.426 1.488 1.084 1.00 92.25 82 ILE A CA 1
ATOM 646 C C . ILE A 1 82 ? -1.866 2.441 2.188 1.00 92.25 82 ILE A C 1
ATOM 648 O O . ILE A 1 82 ? -2.002 2.048 3.347 1.00 92.25 82 ILE A O 1
ATOM 652 N N . LEU A 1 83 ? -2.097 3.701 1.825 1.00 90.69 83 LEU A N 1
ATOM 653 C CA . LEU A 1 83 ? -2.692 4.689 2.718 1.00 90.69 83 LEU A CA 1
ATOM 654 C C . LEU A 1 83 ? -4.165 4.865 2.367 1.00 90.69 83 LEU A C 1
ATOM 656 O O . LEU A 1 83 ? -4.500 5.286 1.259 1.00 90.69 83 LEU A O 1
ATOM 660 N N . SER A 1 84 ? -5.038 4.568 3.332 1.00 89.50 84 SER A N 1
ATOM 661 C CA . SER A 1 84 ? -6.475 4.800 3.209 1.00 89.50 84 SER A CA 1
ATOM 662 C C . SER A 1 84 ? -7.101 5.328 4.499 1.00 89.50 84 SER A C 1
ATOM 664 O O . SER A 1 84 ? -6.551 5.193 5.595 1.00 89.50 84 SER A O 1
ATOM 666 N N . LYS A 1 85 ? -8.273 5.951 4.353 1.00 88.00 85 LYS A N 1
ATOM 667 C CA . LYS A 1 85 ? -9.082 6.480 5.447 1.00 88.00 85 LYS A CA 1
ATOM 668 C C . LYS A 1 85 ? -10.116 5.441 5.873 1.00 88.00 85 LYS A C 1
ATOM 670 O O . LYS A 1 85 ? -10.978 5.059 5.088 1.00 88.00 85 LYS A O 1
ATOM 675 N N . ILE A 1 86 ? -10.076 5.070 7.146 1.00 87.06 86 ILE A N 1
ATOM 676 C CA . ILE A 1 86 ? -11.069 4.208 7.792 1.00 87.06 86 ILE A CA 1
ATOM 677 C C . ILE A 1 86 ? -11.762 4.959 8.926 1.00 87.06 86 ILE A C 1
ATOM 679 O O . ILE A 1 86 ? -11.230 5.945 9.445 1.00 87.06 86 ILE A O 1
ATOM 683 N N . TYR A 1 87 ? -12.935 4.478 9.324 1.00 86.62 87 TYR A N 1
ATOM 684 C CA . TYR A 1 87 ? -13.665 4.988 10.480 1.00 86.62 87 TYR A CA 1
ATOM 685 C C . TYR A 1 87 ? -13.788 3.873 11.504 1.00 86.62 87 TYR A C 1
ATOM 687 O O . TYR A 1 87 ? -14.015 2.719 11.151 1.00 86.62 87 TYR A O 1
ATOM 695 N N . LYS A 1 88 ? -13.628 4.227 12.774 1.00 84.50 88 LYS A N 1
ATOM 696 C CA . LYS A 1 88 ? -13.839 3.313 13.890 1.00 84.50 88 LYS A CA 1
ATOM 697 C C . LYS A 1 88 ? -15.009 3.816 14.712 1.00 84.50 88 LYS A C 1
ATOM 699 O O . LYS A 1 88 ? -15.007 4.977 15.131 1.00 84.50 88 LYS A O 1
ATOM 704 N N . LEU A 1 89 ? -16.000 2.958 14.920 1.00 78.19 89 LEU A N 1
ATOM 705 C CA . LEU A 1 89 ? -17.100 3.244 15.830 1.00 78.19 89 LEU A CA 1
ATOM 706 C C . LEU A 1 89 ? -16.581 3.131 17.265 1.00 78.19 89 LEU A C 1
ATOM 708 O O . LEU A 1 89 ? -16.219 2.055 17.731 1.00 78.19 89 LEU A O 1
ATOM 712 N N . LYS A 1 90 ? -16.532 4.259 17.980 1.00 69.56 90 LYS A N 1
ATOM 713 C CA . LYS A 1 90 ? -16.310 4.238 19.427 1.00 69.56 90 LYS A CA 1
ATOM 714 C C . LYS A 1 90 ? -17.633 3.904 20.100 1.00 69.56 90 LYS A C 1
ATOM 716 O O . LYS A 1 90 ? -18.484 4.779 20.238 1.00 69.56 90 LYS A O 1
ATOM 721 N N . ASN A 1 91 ? -17.801 2.657 20.530 1.00 55.91 91 ASN A N 1
ATOM 722 C CA . ASN A 1 91 ? -18.937 2.276 21.363 1.00 55.91 91 ASN A CA 1
ATOM 723 C C . ASN A 1 91 ? -18.851 3.033 22.698 1.00 55.91 91 ASN A C 1
ATOM 725 O O . ASN A 1 91 ? -18.006 2.742 23.544 1.00 55.91 91 ASN A O 1
ATOM 729 N N . ALA A 1 92 ? -19.714 4.033 22.879 1.00 49.84 92 ALA A N 1
ATOM 730 C CA . ALA A 1 92 ?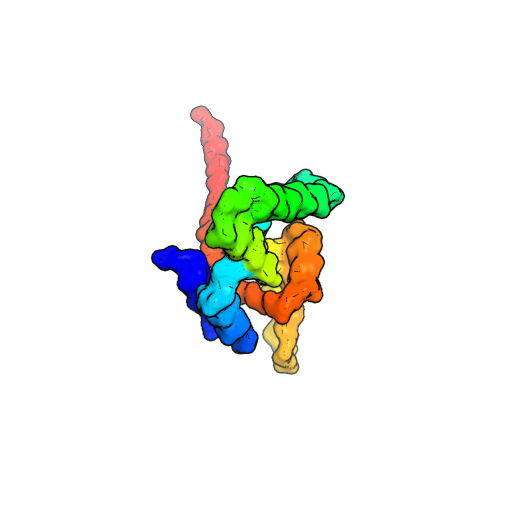 -19.715 4.900 24.056 1.00 49.84 92 ALA A CA 1
ATOM 731 C C . ALA A 1 92 ? -20.258 4.224 25.335 1.00 49.84 92 ALA A C 1
ATOM 733 O O . ALA A 1 92 ? -20.225 4.841 26.396 1.00 49.84 92 ALA A O 1
ATOM 734 N N . GLU A 1 93 ? -20.712 2.964 25.281 1.00 48.84 93 GLU A N 1
ATOM 735 C CA . GLU A 1 93 ? -21.512 2.374 26.369 1.00 48.84 93 GLU A CA 1
ATOM 736 C C . GLU A 1 93 ? -20.936 1.139 27.079 1.00 48.84 93 GLU A C 1
ATOM 738 O O . GLU A 1 93 ? -21.592 0.597 27.963 1.00 48.84 93 GLU A O 1
ATOM 743 N N . GLN A 1 94 ? -19.699 0.703 26.821 1.00 45.81 94 GLN A N 1
ATOM 744 C CA . GLN A 1 94 ? -19.135 -0.443 27.561 1.00 45.81 94 GLN A CA 1
ATOM 745 C C . GLN A 1 94 ? -17.803 -0.140 28.248 1.00 45.81 94 GLN A C 1
ATOM 747 O O . GLN A 1 94 ? -16.792 -0.816 28.079 1.00 45.81 94 GLN A O 1
ATOM 752 N N . LYS A 1 95 ? -17.842 0.814 29.186 1.00 49.41 95 LYS A N 1
ATOM 753 C CA . LYS A 1 95 ? -17.015 0.696 30.395 1.00 49.41 95 LYS A CA 1
ATOM 754 C C . LYS A 1 95 ? -17.569 -0.455 31.239 1.00 49.41 95 LYS A C 1
ATOM 756 O O . LYS A 1 95 ? -18.421 -0.210 32.086 1.00 49.41 95 LYS A O 1
ATOM 761 N N . ARG A 1 96 ? -17.089 -1.682 31.001 1.00 48.28 96 ARG A N 1
ATOM 762 C CA . ARG A 1 96 ? -16.918 -2.794 31.971 1.00 48.28 96 ARG A CA 1
ATOM 763 C C . ARG A 1 96 ? -16.783 -4.125 31.219 1.00 48.28 96 ARG A C 1
ATOM 765 O O . ARG A 1 96 ? -17.771 -4.823 31.032 1.00 48.28 96 ARG A O 1
ATOM 772 N N . LYS A 1 97 ? -15.549 -4.502 30.881 1.00 39.00 97 LYS A N 1
ATOM 773 C CA . LYS A 1 97 ? -14.886 -5.763 31.274 1.00 39.00 97 LYS A CA 1
ATOM 774 C C . LYS A 1 97 ? -13.607 -5.944 30.453 1.00 39.00 97 LYS A C 1
ATOM 776 O O . LYS A 1 97 ? -13.567 -5.672 29.263 1.00 39.00 97 LYS A O 1
ATOM 781 N N . LEU A 1 98 ? -12.559 -6.354 31.158 1.00 50.41 98 LEU A N 1
ATOM 782 C CA . LEU A 1 98 ? -11.258 -6.770 30.644 1.00 50.41 98 LEU A CA 1
ATOM 783 C C . LEU A 1 98 ? -11.402 -7.836 29.540 1.00 50.41 98 LEU A C 1
ATOM 785 O O . LEU A 1 98 ? -11.872 -8.933 29.830 1.00 50.41 98 LEU A O 1
ATOM 789 N N . SER A 1 99 ? -10.901 -7.546 28.340 1.00 35.25 99 SER A N 1
ATOM 790 C CA . SER A 1 99 ? -10.265 -8.520 27.441 1.00 35.25 99 SER A CA 1
ATOM 791 C C . SER A 1 99 ? -9.476 -7.776 26.360 1.00 35.25 99 SER A C 1
ATOM 793 O O . SER A 1 99 ? -9.985 -6.852 25.733 1.00 35.25 99 SER A O 1
ATOM 795 N N . ASN A 1 100 ? -8.213 -8.166 26.195 1.00 45.12 100 ASN A N 1
ATOM 796 C CA . ASN A 1 100 ? -7.207 -7.597 25.295 1.00 45.12 100 ASN A CA 1
ATOM 797 C C . ASN A 1 100 ? -7.459 -7.942 23.816 1.00 45.12 100 ASN A C 1
ATOM 799 O O . ASN A 1 100 ? -6.609 -8.557 23.181 1.00 45.12 100 ASN A O 1
ATOM 803 N N . ASP A 1 101 ? -8.599 -7.552 23.260 1.00 44.94 101 ASP A N 1
ATOM 804 C CA . ASP A 1 101 ? -8.755 -7.515 21.807 1.00 44.94 101 ASP A CA 1
ATOM 805 C C . ASP A 1 101 ? -9.805 -6.465 21.458 1.00 44.94 101 ASP A C 1
ATOM 807 O O . ASP A 1 101 ? -11.001 -6.637 21.696 1.00 44.94 101 ASP A O 1
ATOM 811 N N . SER A 1 102 ? -9.336 -5.293 21.039 1.00 44.19 102 SER A N 1
ATOM 812 C CA . SER A 1 102 ? -10.192 -4.162 20.701 1.00 44.19 102 SER A CA 1
ATOM 813 C C . SER A 1 102 ? -10.825 -4.413 19.338 1.00 44.19 102 SER A C 1
ATOM 815 O O . SER A 1 102 ? -10.370 -3.868 18.329 1.00 44.19 102 SER A O 1
ATOM 817 N N . ASP A 1 103 ? -11.87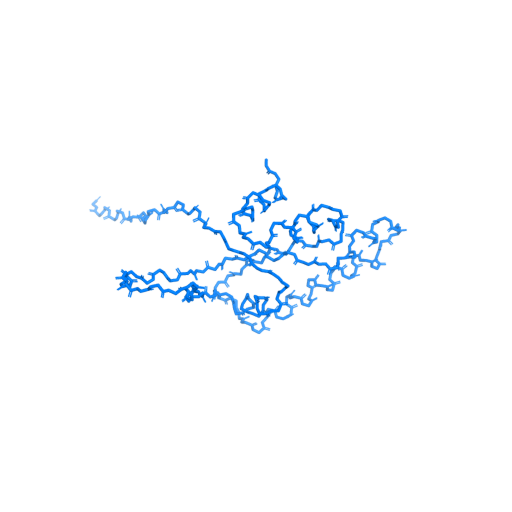6 -5.225 19.323 1.00 47.66 103 ASP A N 1
ATOM 818 C CA . ASP A 1 103 ? -12.774 -5.409 18.184 1.00 47.66 103 ASP A CA 1
ATOM 819 C C . ASP A 1 103 ? -13.663 -4.153 18.030 1.00 47.66 103 ASP A C 1
ATOM 821 O O . ASP A 1 103 ? -14.885 -4.167 18.164 1.00 47.66 103 ASP A O 1
ATOM 825 N N . GLU A 1 104 ? -13.019 -2.992 17.864 1.00 62.38 104 GLU A N 1
ATOM 826 C CA . GLU A 1 104 ? -13.681 -1.781 17.392 1.00 62.38 104 GLU A CA 1
ATOM 827 C C . GLU A 1 104 ? -14.048 -2.023 15.926 1.00 62.38 104 GLU A C 1
ATOM 829 O O . GLU A 1 104 ? -13.159 -2.111 15.076 1.00 62.38 104 GLU A O 1
ATOM 834 N N . GLU A 1 105 ? -15.345 -2.127 15.626 1.00 78.06 105 GLU A N 1
ATOM 835 C CA . GLU A 1 105 ? -15.831 -2.394 14.272 1.00 78.06 105 GLU A CA 1
ATOM 836 C C . GLU A 1 105 ? -15.301 -1.326 13.296 1.00 78.06 105 GLU A C 1
ATOM 838 O O . GLU A 1 105 ? -15.643 -0.137 13.363 1.00 78.06 105 GLU A O 1
ATOM 843 N N . ILE A 1 106 ? -14.398 -1.753 12.406 1.00 85.50 106 ILE A N 1
ATOM 844 C CA . ILE A 1 106 ? -13.809 -0.894 11.380 1.00 85.50 106 ILE A CA 1
ATOM 845 C C . ILE A 1 106 ? -14.813 -0.756 10.239 1.00 85.50 106 ILE A C 1
ATOM 847 O O . ILE A 1 106 ? -15.096 -1.711 9.514 1.00 85.50 106 ILE A O 1
ATOM 851 N N . MET A 1 107 ? -15.287 0.468 10.030 1.00 86.94 107 MET A N 1
ATOM 852 C CA . MET A 1 107 ? -16.103 0.830 8.883 1.00 86.94 107 MET A CA 1
ATOM 853 C C . MET A 1 107 ? -15.201 1.282 7.729 1.00 86.94 107 MET A C 1
ATOM 855 O O . MET A 1 107 ? -14.522 2.316 7.796 1.00 86.94 107 MET A O 1
ATOM 859 N N . TYR A 1 108 ? -15.213 0.501 6.650 1.00 86.88 108 TYR A N 1
ATOM 860 C CA . TYR A 1 108 ? -14.523 0.818 5.402 1.00 86.88 108 TYR A CA 1
ATOM 861 C C . TYR A 1 108 ? -15.450 1.621 4.495 1.00 86.88 108 TYR A C 1
ATOM 863 O O . TYR A 1 108 ? -16.542 1.158 4.173 1.00 86.88 108 TYR A O 1
ATOM 871 N N . ILE A 1 109 ? -15.011 2.805 4.058 1.00 81.50 109 ILE A N 1
ATOM 872 C CA . ILE A 1 109 ? -15.740 3.560 3.026 1.00 81.50 109 ILE A CA 1
ATOM 873 C C . ILE A 1 109 ? -15.626 2.849 1.678 1.00 81.50 109 ILE A C 1
ATOM 875 O O . ILE A 1 109 ? -16.610 2.738 0.953 1.00 81.50 109 ILE A O 1
ATOM 879 N N . LYS A 1 110 ? -14.419 2.388 1.336 1.00 83.38 110 LYS A N 1
ATOM 880 C CA . LYS A 1 110 ? -14.156 1.704 0.073 1.00 83.38 110 LYS A CA 1
ATOM 881 C C . LYS A 1 110 ? -14.158 0.194 0.311 1.00 83.38 110 LYS A C 1
ATOM 883 O O . LYS A 1 110 ? -13.449 -0.265 1.213 1.00 83.38 110 LYS A O 1
ATOM 888 N N . PRO A 1 111 ? -14.914 -0.591 -0.472 1.00 83.00 111 PRO A N 1
ATOM 889 C CA . PRO A 1 111 ? -14.951 -2.043 -0.304 1.00 83.00 111 PRO A CA 1
ATOM 890 C C . PRO A 1 111 ? -13.567 -2.686 -0.500 1.00 83.00 111 PRO A C 1
ATOM 892 O O . PRO A 1 111 ? -13.235 -3.657 0.175 1.00 83.00 111 PRO A O 1
ATOM 895 N N . ASP A 1 112 ? -12.730 -2.103 -1.352 1.00 86.12 112 ASP A N 1
ATOM 896 C CA . ASP A 1 112 ? -11.366 -2.546 -1.666 1.00 86.12 112 ASP A CA 1
ATOM 897 C C . ASP A 1 112 ? -10.434 -2.453 -0.458 1.00 86.12 112 ASP A C 1
ATOM 899 O O . ASP A 1 112 ? -9.629 -3.353 -0.237 1.00 86.12 112 ASP A O 1
ATOM 903 N N . ASP A 1 113 ? -10.579 -1.431 0.392 1.00 88.81 113 ASP A N 1
ATOM 904 C CA . ASP A 1 113 ? -9.761 -1.309 1.605 1.00 88.81 113 ASP A CA 1
ATOM 905 C C . ASP A 1 113 ? -9.963 -2.505 2.542 1.00 88.81 113 ASP A C 1
ATOM 907 O O . ASP A 1 113 ? -9.019 -2.956 3.190 1.00 88.81 113 ASP A O 1
ATOM 911 N N . LYS A 1 114 ? -11.183 -3.058 2.587 1.00 88.88 114 LYS A N 1
ATOM 912 C CA . LYS A 1 114 ? -11.477 -4.275 3.353 1.00 88.88 114 LYS A CA 1
ATOM 913 C C . LYS A 1 114 ? -10.729 -5.479 2.783 1.00 88.88 114 LYS A C 1
ATOM 915 O O . LYS A 1 114 ? -10.295 -6.340 3.545 1.00 88.88 114 LYS A O 1
ATOM 920 N N . ILE A 1 115 ? -10.594 -5.555 1.461 1.00 89.56 115 ILE A N 1
ATOM 921 C CA . ILE A 1 115 ? -9.842 -6.616 0.782 1.00 89.56 115 ILE A CA 1
ATOM 922 C C . ILE A 1 115 ? -8.351 -6.454 1.086 1.00 89.56 115 ILE A C 1
ATOM 924 O O . ILE A 1 115 ? -7.724 -7.403 1.549 1.00 89.56 115 ILE A O 1
ATOM 928 N N . PHE A 1 116 ? -7.802 -5.248 0.920 1.00 91.12 116 PHE A N 1
ATOM 929 C CA . PHE A 1 116 ? -6.396 -4.976 1.215 1.00 91.12 116 PHE A CA 1
ATOM 930 C C . PHE A 1 116 ? -6.042 -5.248 2.672 1.00 91.12 116 PHE A C 1
ATOM 932 O O . PHE A 1 116 ? -5.023 -5.878 2.927 1.00 91.12 116 PHE A O 1
ATOM 939 N N . HIS A 1 117 ? -6.887 -4.853 3.627 1.00 90.75 117 HIS A N 1
ATOM 940 C CA . HIS A 1 117 ? -6.640 -5.139 5.040 1.00 90.75 117 HIS A CA 1
ATOM 941 C C . HIS A 1 117 ? -6.584 -6.654 5.299 1.00 90.75 117 HIS A C 1
ATOM 943 O O . HIS A 1 117 ? -5.685 -7.126 5.982 1.00 90.75 117 HIS A O 1
ATOM 949 N N . LYS A 1 118 ? -7.469 -7.452 4.690 1.00 91.44 118 LYS A N 1
ATOM 950 C CA . LYS A 1 118 ? -7.431 -8.920 4.835 1.00 91.44 118 LYS A CA 1
ATOM 951 C C . LYS A 1 118 ? -6.189 -9.575 4.227 1.00 91.44 118 LYS A C 1
ATOM 953 O O . LYS A 1 118 ? -5.791 -10.636 4.691 1.00 91.44 118 LYS A O 1
ATOM 958 N N . LEU A 1 119 ? -5.632 -8.989 3.169 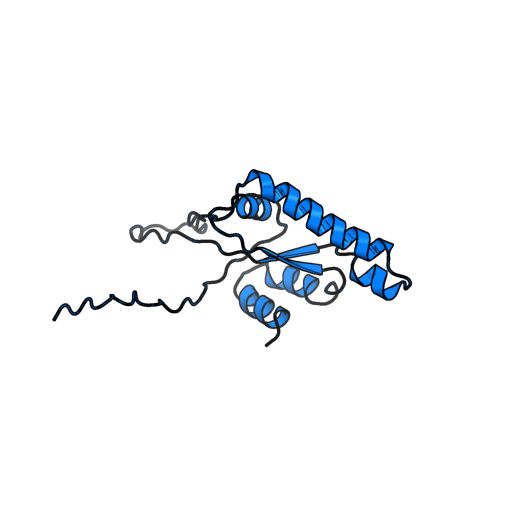1.00 91.75 119 LEU A N 1
ATOM 959 C CA . LEU A 1 119 ? -4.502 -9.553 2.422 1.00 91.75 119 LEU A CA 1
ATOM 960 C C . LEU A 1 119 ? -3.145 -8.965 2.834 1.00 91.75 119 LEU A C 1
ATOM 962 O O . LEU A 1 119 ? -2.109 -9.445 2.376 1.00 91.75 119 LEU A O 1
ATOM 966 N N . CYS A 1 120 ? -3.128 -7.910 3.649 1.00 92.94 120 CYS A N 1
ATOM 967 C CA . CYS A 1 120 ? -1.891 -7.239 4.021 1.00 92.94 120 CYS A CA 1
ATOM 968 C C . CYS A 1 120 ? -1.030 -8.100 4.956 1.00 92.94 120 CYS A C 1
ATOM 970 O O . CYS A 1 120 ? -1.528 -8.887 5.758 1.00 92.94 120 CYS A O 1
ATOM 972 N N . LEU A 1 121 ? 0.290 -7.909 4.872 1.00 91.62 121 LEU A N 1
ATOM 973 C CA . LEU A 1 121 ? 1.249 -8.550 5.780 1.00 91.62 121 LEU A CA 1
ATOM 974 C C . LEU A 1 121 ? 1.164 -7.972 7.197 1.00 91.62 121 LEU A C 1
ATOM 976 O O . LEU A 1 121 ? 1.406 -8.668 8.178 1.00 91.62 121 LEU A O 1
ATOM 980 N N . TRP A 1 122 ? 0.875 -6.678 7.288 1.00 91.25 122 TRP A N 1
ATOM 981 C CA . TRP A 1 122 ? 0.698 -5.942 8.527 1.00 91.25 122 TRP A CA 1
ATOM 982 C C . TRP A 1 122 ? -0.106 -4.674 8.240 1.00 91.25 122 TRP A C 1
ATOM 984 O O . TRP A 1 122 ? -0.049 -4.110 7.145 1.00 91.25 122 TRP A O 1
ATOM 994 N N . SER A 1 123 ? -0.825 -4.202 9.251 1.00 91.12 123 SER A N 1
ATOM 995 C CA . SER A 1 123 ? -1.619 -2.978 9.193 1.00 91.12 123 SER A CA 1
ATOM 996 C C . SER A 1 123 ? -1.578 -2.272 10.535 1.00 91.12 123 SER A C 1
ATOM 998 O O . SER A 1 123 ? -1.709 -2.911 11.575 1.00 91.12 123 SER A O 1
ATOM 1000 N N . PHE A 1 124 ? -1.473 -0.949 10.515 1.00 90.94 124 PHE A N 1
ATOM 1001 C CA . PHE A 1 124 ? -1.665 -0.118 11.697 1.00 90.94 124 PHE A CA 1
ATOM 1002 C C . PHE A 1 124 ? -2.587 1.044 11.360 1.00 90.94 124 PHE A C 1
ATOM 1004 O O . PHE A 1 124 ? -2.770 1.407 10.198 1.00 90.94 124 PHE A O 1
ATOM 1011 N N . HIS A 1 125 ? -3.160 1.644 12.392 1.00 89.38 125 HIS A N 1
ATOM 1012 C CA . HIS A 1 125 ? -4.035 2.796 12.264 1.00 89.38 125 HIS A CA 1
ATOM 1013 C C . HIS A 1 125 ? -3.562 3.885 13.219 1.00 89.38 125 HIS A C 1
ATOM 1015 O O . HIS A 1 125 ? -3.016 3.617 14.284 1.00 89.38 125 HIS A O 1
ATOM 1021 N N . PHE A 1 126 ? -3.771 5.139 12.842 1.00 88.12 126 PHE A N 1
ATOM 1022 C CA . PHE A 1 126 ? -3.486 6.273 13.708 1.00 88.12 126 PHE A CA 1
ATOM 1023 C C . PHE A 1 126 ? -4.628 7.287 13.614 1.00 88.12 126 PHE A C 1
ATOM 1025 O O . PHE A 1 126 ? -5.247 7.422 12.557 1.00 88.12 126 PHE A O 1
ATOM 1032 N N . PRO A 1 127 ? -4.932 8.011 14.704 1.00 87.00 127 PRO A N 1
ATOM 1033 C CA . PRO A 1 127 ? -6.004 8.993 14.697 1.00 87.00 127 PRO A CA 1
ATOM 1034 C C . PRO A 1 127 ? -5.681 10.141 13.735 1.00 87.00 127 PRO A C 1
ATOM 1036 O O . PRO A 1 127 ? -4.589 10.720 13.772 1.00 87.00 127 PRO A O 1
ATOM 1039 N N . LEU A 1 128 ? -6.658 10.483 12.897 1.00 83.31 128 LEU A N 1
ATOM 1040 C CA . LEU A 1 128 ? -6.638 11.681 12.064 1.00 83.31 128 LEU A CA 1
ATOM 1041 C C . LEU A 1 128 ? -7.085 12.874 12.912 1.00 83.31 128 LEU A C 1
ATOM 1043 O O . LEU A 1 128 ? -8.174 12.867 13.481 1.00 83.31 128 LEU A O 1
ATOM 1047 N N . GLN A 1 129 ? -6.250 13.908 12.993 1.00 71.50 129 GLN A N 1
ATOM 1048 C CA . GLN A 1 129 ? -6.660 15.197 13.544 1.00 71.50 129 GLN A CA 1
ATOM 1049 C C . GLN A 1 129 ? -7.454 15.937 12.468 1.00 71.50 129 GLN A C 1
ATOM 1051 O O . GLN A 1 129 ? -6.883 16.620 11.624 1.00 71.50 129 GLN A O 1
ATOM 1056 N N . THR A 1 130 ? -8.772 15.763 12.453 1.00 61.41 130 THR A N 1
ATOM 1057 C CA . THR A 1 130 ? -9.652 16.581 11.616 1.00 61.41 130 THR A CA 1
ATOM 1058 C C . THR A 1 130 ? -10.049 17.829 12.394 1.00 61.41 130 THR A C 1
ATOM 1060 O O . THR A 1 130 ? -10.686 17.711 13.441 1.00 61.41 130 THR A O 1
ATOM 1063 N N . GLN A 1 131 ? -9.710 19.019 11.889 1.00 50.47 131 GLN A N 1
ATOM 1064 C CA . GLN A 1 131 ? -10.420 20.234 12.291 1.00 50.47 131 GLN A CA 1
ATOM 1065 C C . GLN A 1 131 ? -11.893 20.026 11.926 1.00 50.47 131 GLN A C 1
ATOM 1067 O O . GLN A 1 131 ? -12.206 19.754 10.766 1.00 50.47 131 GLN A O 1
ATOM 1072 N N . GLN A 1 132 ? -12.792 20.094 12.909 1.00 46.28 132 GLN A N 1
ATOM 1073 C CA . GLN A 1 132 ? -14.217 20.200 12.619 1.00 46.28 132 GLN A CA 1
ATOM 1074 C C . GLN A 1 132 ? -14.411 21.485 11.815 1.00 46.28 132 GLN A C 1
ATOM 1076 O O . GLN A 1 132 ? -14.260 22.584 12.346 1.00 46.28 132 GLN A O 1
ATOM 1081 N N . VAL A 1 133 ? -14.710 21.355 10.524 1.00 44.72 133 VAL A N 1
ATOM 1082 C CA . VAL A 1 133 ? -15.260 22.471 9.762 1.00 44.72 133 VAL A CA 1
ATOM 1083 C C . VAL A 1 133 ? -16.676 22.645 10.293 1.00 44.72 133 VAL A C 1
ATOM 1085 O O . VAL A 1 133 ? -17.531 21.791 10.063 1.00 44.72 133 VAL A O 1
ATOM 1088 N N . ALA A 1 134 ? -16.891 23.694 11.088 1.00 36.41 134 ALA A N 1
ATOM 1089 C CA . ALA A 1 134 ? -18.225 24.066 11.536 1.00 36.41 134 ALA A CA 1
ATOM 1090 C C . ALA A 1 134 ? -19.121 24.260 10.298 1.00 36.41 134 ALA A C 1
ATOM 1092 O O . ALA A 1 134 ? -18.661 24.865 9.320 1.00 36.41 134 ALA A O 1
ATOM 1093 N N . PRO A 1 135 ? -20.369 23.759 10.301 1.00 42.53 135 PRO A N 1
ATOM 1094 C CA . PRO A 1 135 ? -21.323 24.103 9.261 1.00 42.53 135 PRO A CA 1
ATOM 1095 C C . PRO A 1 135 ? -21.447 25.625 9.245 1.00 42.53 135 PRO A C 1
ATOM 1097 O O . PRO A 1 135 ? -21.792 26.229 10.259 1.00 42.53 135 PRO A O 1
ATOM 1100 N N . ARG A 1 136 ? -21.111 26.264 8.121 1.00 42.94 136 ARG A N 1
ATOM 1101 C CA . ARG A 1 136 ? -21.501 27.657 7.913 1.00 42.94 136 ARG A CA 1
ATOM 1102 C C . ARG A 1 136 ? -23.011 27.632 7.751 1.00 42.94 136 ARG A C 1
ATOM 1104 O O . ARG A 1 136 ? -23.501 27.270 6.685 1.00 42.94 136 ARG A O 1
ATOM 1111 N N . GLU A 1 137 ? -23.725 27.927 8.830 1.00 46.50 137 GLU A N 1
ATOM 1112 C CA . GLU A 1 137 ? -25.131 28.286 8.746 1.00 46.50 137 GLU A CA 1
ATOM 1113 C C . GLU A 1 137 ? -25.225 29.442 7.749 1.00 46.50 137 GLU A C 1
ATOM 1115 O O . GLU A 1 137 ? -24.604 30.492 7.921 1.00 46.50 137 GLU A O 1
ATOM 1120 N N . ALA A 1 138 ? -25.907 29.191 6.634 1.00 47.31 138 ALA A N 1
ATOM 1121 C CA . ALA A 1 138 ? -26.300 30.236 5.716 1.00 47.31 138 ALA A CA 1
ATOM 1122 C C . ALA A 1 138 ? -27.328 31.089 6.460 1.00 47.31 138 ALA A C 1
ATOM 1124 O O . ALA A 1 138 ? -28.491 30.703 6.572 1.00 47.31 138 ALA A O 1
ATOM 1125 N N . SER A 1 139 ? -26.885 32.220 7.003 1.00 43.31 139 SER A N 1
ATOM 1126 C CA . SER A 1 139 ? -27.770 33.311 7.383 1.00 43.31 139 SER A CA 1
ATOM 1127 C C . SER A 1 139 ? -28.432 33.824 6.104 1.00 43.31 139 SER A C 1
ATOM 1129 O O . SER A 1 139 ? -27.893 34.673 5.392 1.00 43.31 139 SER A O 1
ATOM 1131 N N . LEU A 1 140 ? -29.573 33.220 5.772 1.00 49.94 140 LEU A N 1
ATOM 1132 C CA . LEU A 1 140 ? -30.630 33.857 5.003 1.00 49.94 140 LEU A CA 1
ATOM 1133 C C . LEU A 1 140 ? -31.162 34.999 5.874 1.00 49.94 140 LEU A C 1
ATOM 1135 O O . LEU A 1 140 ? -32.128 34.815 6.608 1.00 49.94 140 LEU A O 1
ATOM 1139 N N . ASP A 1 141 ? -30.488 36.145 5.829 1.00 49.03 141 ASP A N 1
ATOM 1140 C CA . ASP A 1 141 ? -31.108 37.400 6.237 1.00 49.03 141 ASP A CA 1
ATOM 1141 C C . ASP A 1 141 ? -31.916 37.905 5.042 1.00 49.03 141 ASP A C 1
ATOM 1143 O O . ASP A 1 141 ? -31.400 38.450 4.067 1.00 49.03 141 ASP A O 1
ATOM 1147 N N . ASP A 1 142 ? -33.203 37.596 5.130 1.00 46.66 142 ASP A N 1
ATOM 1148 C CA . ASP A 1 142 ? -34.305 38.187 4.391 1.00 46.66 142 ASP A CA 1
ATOM 1149 C C . ASP A 1 142 ? -34.566 39.574 5.010 1.00 46.66 142 ASP A C 1
ATOM 1151 O O . ASP A 1 142 ? -34.995 39.640 6.166 1.00 46.66 142 ASP A O 1
ATOM 1155 N N . SER A 1 143 ? -34.243 40.667 4.303 1.00 53.00 143 SER A N 1
ATOM 1156 C CA . SER A 1 143 ? -34.832 42.023 4.438 1.00 53.00 143 SER A CA 1
ATOM 1157 C C . SER A 1 143 ? -34.274 42.989 3.393 1.00 53.00 143 SER A C 1
ATOM 1159 O O . SER A 1 143 ? -33.040 43.194 3.368 1.00 53.00 143 SER A O 1
#

Sequence (143 aa):
MTVKEFLRCKACREKGIADPLGSVLGGQARNVGLLVSQCVVNLPPHLLPHLYGALFDEVYWAIGDELTEDLWNSFQFKHYIILSKIYKLKNAEQKRKLSNDSDEEIMYIKPDDKIFHKLCLWSFHFPLQTQQVAPREASLDDS

pLDDT: mean 77.09, std 16.13, range [35.25, 93.12]

Radius of gyration: 20.23 Å; Cα contacts (8 Å, |Δi|>4): 96; chains: 1; bounding box: 54×52×54 Å

Solvent-accessible surface area (backbone atoms only — not comparable to full-atom values): 9421 Å² total; per-residue (Å²): 136,53,73,70,56,51,53,49,67,61,32,67,79,43,89,87,45,38,64,62,51,47,43,46,71,45,90,43,39,64,28,46,40,79,45,75,65,84,78,67,93,82,63,63,73,83,51,51,64,55,54,53,49,53,52,52,48,51,49,50,48,58,37,72,75,46,93,43,72,71,61,28,54,56,57,55,54,80,45,72,49,75,51,72,80,72,45,69,58,77,76,89,81,72,95,79,76,96,67,100,66,86,81,53,59,70,46,60,80,48,74,64,58,54,52,49,62,73,71,46,94,73,87,84,86,77,88,78,90,71,80,81,77,72,81,78,76,78,80,80,78,86,130